Protein AF-A0A8S3K3M0-F1 (afdb_monomer)

Radius of gyration: 21.96 Å; Cα contacts (8 Å, |Δi|>4): 105; chains: 1; bounding box: 57×42×51 Å

Structure (mmCIF, N/CA/C/O backbone):
data_AF-A0A8S3K3M0-F1
#
_entry.id   AF-A0A8S3K3M0-F1
#
loop_
_atom_site.group_PDB
_atom_site.id
_atom_site.type_symbol
_atom_site.label_atom_id
_atom_site.label_alt_id
_atom_site.label_comp_id
_atom_site.label_asym_id
_atom_site.label_entity_id
_atom_site.label_seq_id
_atom_site.pdbx_PDB_ins_code
_atom_site.Cartn_x
_atom_site.Cartn_y
_atom_site.Cartn_z
_atom_site.occupancy
_atom_site.B_iso_or_equiv
_atom_site.auth_seq_id
_atom_site.auth_comp_id
_atom_site.auth_asym_id
_atom_site.auth_atom_id
_atom_site.pdbx_PDB_model_num
ATOM 1 N N . GLY A 1 1 ? 0.019 20.847 21.115 1.00 66.75 1 GLY A N 1
ATOM 2 C CA . GLY A 1 1 ? 1.449 20.533 21.045 1.00 66.75 1 GLY A CA 1
ATOM 3 C C . GLY A 1 1 ? 2.114 21.435 20.040 1.00 66.75 1 GLY A C 1
ATOM 4 O O . GLY A 1 1 ? 1.471 21.791 19.056 1.00 66.75 1 GLY A O 1
ATOM 5 N N . SER A 1 2 ? 3.343 21.858 20.318 1.00 83.25 2 SER A N 1
ATOM 6 C CA . SER A 1 2 ? 4.151 22.655 19.386 1.00 83.25 2 SER A CA 1
ATOM 7 C C . SER A 1 2 ? 4.783 21.760 18.311 1.00 83.25 2 SER A C 1
ATOM 9 O O . SER A 1 2 ? 4.854 20.544 18.484 1.00 83.25 2 SER A O 1
ATOM 11 N N . ALA A 1 3 ? 5.264 22.342 17.206 1.00 85.50 3 ALA A N 1
ATOM 12 C CA . ALA A 1 3 ? 6.013 21.597 16.186 1.00 85.50 3 ALA A CA 1
ATOM 13 C C . ALA A 1 3 ? 7.236 20.876 16.790 1.00 85.50 3 ALA A C 1
ATOM 15 O O . ALA A 1 3 ? 7.423 19.683 16.569 1.00 85.50 3 ALA A O 1
ATOM 16 N N . VAL A 1 4 ? 7.970 21.573 17.666 1.00 90.94 4 VAL A N 1
ATOM 17 C CA . VAL A 1 4 ? 9.137 21.050 18.396 1.00 90.94 4 VAL A CA 1
ATOM 18 C C . VAL A 1 4 ? 8.793 19.806 19.223 1.00 90.94 4 VAL A C 1
ATOM 20 O O . VAL A 1 4 ? 9.548 18.838 19.240 1.00 90.94 4 VAL A O 1
ATOM 23 N N . GLU A 1 5 ? 7.636 19.793 19.892 1.00 91.81 5 GLU A N 1
ATOM 24 C CA . GLU A 1 5 ? 7.185 18.630 20.667 1.00 91.81 5 GLU A CA 1
ATOM 25 C C . GLU A 1 5 ? 6.967 17.401 19.767 1.00 91.81 5 GLU A C 1
ATOM 27 O O . GLU A 1 5 ? 7.322 16.279 20.134 1.00 91.81 5 GLU A O 1
ATOM 32 N N . PHE A 1 6 ? 6.387 17.589 18.579 1.00 89.88 6 PHE A N 1
ATOM 33 C CA . PHE A 1 6 ? 6.135 16.489 17.648 1.00 89.88 6 PHE A CA 1
ATOM 34 C C . PHE A 1 6 ? 7.408 15.986 16.964 1.00 89.88 6 PHE A C 1
ATOM 36 O O . PHE A 1 6 ? 7.541 14.776 16.786 1.00 89.88 6 PHE A O 1
ATOM 43 N N . GLU A 1 7 ? 8.359 16.869 16.661 1.00 91.44 7 GLU A N 1
ATOM 44 C CA . GLU A 1 7 ? 9.693 16.486 16.183 1.00 91.44 7 GLU A CA 1
ATOM 45 C C . GLU A 1 7 ? 10.417 15.611 17.211 1.00 91.44 7 GLU A C 1
ATOM 47 O O . GLU A 1 7 ? 10.889 14.527 16.879 1.00 91.44 7 GLU A O 1
ATOM 52 N N . GLN A 1 8 ? 10.409 16.004 18.489 1.00 94.12 8 GLN A N 1
ATOM 53 C CA . GLN A 1 8 ? 10.995 15.200 19.568 1.00 94.12 8 GLN A CA 1
ATOM 54 C C . GLN A 1 8 ? 10.339 13.818 19.684 1.00 94.12 8 GLN A C 1
ATOM 56 O O . GLN A 1 8 ? 11.026 12.814 19.880 1.00 94.12 8 GLN A O 1
ATOM 61 N N . LYS A 1 9 ? 9.010 13.743 19.536 1.00 93.62 9 LYS A N 1
ATOM 62 C CA . LYS A 1 9 ? 8.276 12.468 19.535 1.00 93.62 9 LYS A CA 1
ATOM 63 C C . LYS A 1 9 ? 8.629 11.592 18.331 1.00 93.62 9 LYS A C 1
ATOM 65 O O . LYS A 1 9 ? 8.712 10.377 18.495 1.00 93.62 9 LYS A O 1
ATOM 70 N N . ALA A 1 10 ? 8.839 12.179 17.154 1.00 91.75 10 ALA A N 1
ATOM 71 C CA . ALA A 1 10 ? 9.286 11.453 15.968 1.00 91.75 10 ALA A CA 1
ATOM 72 C C . ALA A 1 10 ? 10.711 10.905 16.156 1.00 91.75 10 ALA A C 1
ATOM 74 O O . ALA A 1 10 ? 10.930 9.710 15.968 1.00 91.75 10 ALA A O 1
ATOM 75 N N . THR A 1 11 ? 11.650 11.727 16.634 1.00 91.69 11 THR A N 1
ATOM 76 C CA . THR A 1 11 ? 13.025 11.296 16.943 1.00 91.69 11 THR A CA 1
ATOM 77 C C . THR A 1 11 ? 13.046 10.165 17.964 1.00 91.69 11 THR A C 1
ATOM 79 O O . THR A 1 11 ? 13.720 9.157 17.758 1.00 91.69 11 THR A O 1
ATOM 82 N N . LYS A 1 12 ? 12.246 10.285 19.031 1.00 92.56 12 LYS A N 1
ATOM 83 C CA . LYS A 1 12 ? 12.103 9.225 20.032 1.00 92.56 12 LYS A CA 1
ATOM 84 C C . LYS A 1 12 ? 11.541 7.933 19.431 1.00 92.56 12 LYS A C 1
ATOM 86 O O . LYS A 1 12 ? 12.003 6.846 19.752 1.00 92.56 12 LYS A O 1
ATOM 91 N N . PHE A 1 13 ? 10.558 8.027 18.538 1.00 91.81 13 PHE A N 1
ATOM 92 C CA . PHE A 1 13 ? 10.026 6.849 17.855 1.00 91.81 13 PHE A CA 1
ATOM 93 C C . PHE A 1 13 ? 11.111 6.115 17.044 1.00 91.81 13 PHE A C 1
ATOM 95 O O . PHE A 1 13 ? 11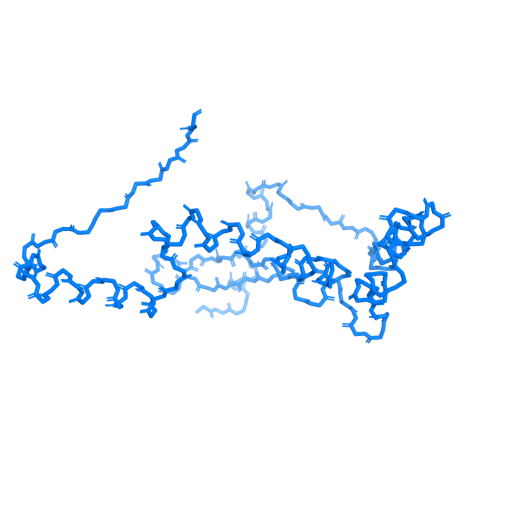.168 4.883 17.075 1.00 91.81 13 PHE A O 1
ATOM 102 N N . PHE A 1 14 ? 11.991 6.848 16.357 1.00 90.81 14 PHE A N 1
ATOM 103 C CA . PHE A 1 14 ? 13.111 6.243 15.634 1.00 90.81 14 PHE A CA 1
ATOM 104 C C . PHE A 1 14 ? 14.102 5.551 16.576 1.00 90.81 14 PHE A C 1
ATOM 106 O O . PHE A 1 14 ? 14.464 4.402 16.321 1.00 90.81 14 PHE A O 1
ATOM 113 N N . SER A 1 15 ? 14.476 6.195 17.690 1.00 90.19 15 SER A N 1
ATOM 114 C CA . SER A 1 15 ? 15.396 5.601 18.670 1.00 90.19 15 SER A CA 1
ATOM 115 C C . SER A 1 15 ? 14.823 4.362 19.356 1.00 90.19 15 SER A C 1
ATOM 117 O O . SER A 1 15 ? 15.548 3.401 19.587 1.0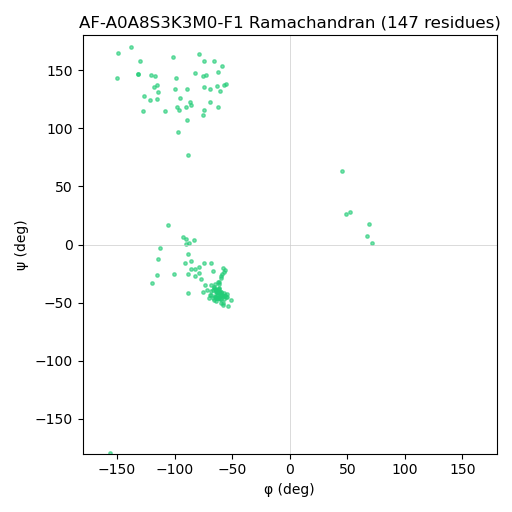0 90.19 15 SER A O 1
ATOM 119 N N . ASP A 1 16 ? 13.526 4.375 19.670 1.00 92.31 16 ASP A N 1
ATOM 120 C CA . ASP A 1 16 ? 12.883 3.316 20.452 1.00 92.31 16 ASP A CA 1
ATOM 121 C C . ASP A 1 16 ? 12.621 2.049 19.619 1.00 92.31 16 ASP A C 1
ATOM 123 O O . ASP A 1 16 ? 12.577 0.949 20.168 1.00 92.31 16 ASP A O 1
ATOM 127 N N . THR A 1 17 ? 12.411 2.183 18.304 1.00 88.62 17 THR A N 1
ATOM 128 C CA . THR A 1 17 ? 11.984 1.060 17.448 1.00 88.62 17 THR A CA 1
ATOM 129 C C . THR A 1 17 ? 13.105 0.418 16.644 1.00 88.62 17 THR A C 1
ATOM 131 O O . THR A 1 17 ? 12.963 -0.741 16.260 1.00 88.62 17 THR A O 1
ATOM 134 N N . ASN A 1 18 ? 14.185 1.153 16.349 1.00 86.19 18 ASN A N 1
ATOM 135 C CA . ASN A 1 18 ? 15.240 0.729 15.419 1.00 86.19 18 ASN A CA 1
ATOM 136 C C . ASN A 1 18 ? 14.692 0.208 14.066 1.00 86.19 18 ASN A C 1
ATOM 138 O O . ASN A 1 18 ? 15.300 -0.637 13.412 1.00 86.19 18 ASN A O 1
ATOM 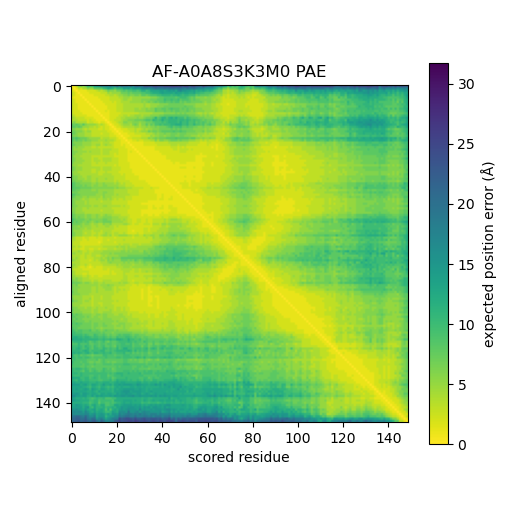142 N N . ALA A 1 19 ? 13.502 0.674 13.668 1.00 85.81 19 ALA A N 1
ATOM 143 C CA . ALA A 1 19 ? 12.784 0.183 12.492 1.00 85.81 19 ALA A CA 1
ATOM 144 C C . ALA A 1 19 ? 13.213 0.877 11.189 1.00 85.81 19 ALA A C 1
ATOM 146 O O . ALA A 1 19 ? 12.883 0.407 10.104 1.00 85.81 19 ALA A O 1
ATOM 147 N N . PHE A 1 20 ? 13.936 1.995 11.294 1.00 89.31 20 PHE A N 1
ATOM 148 C CA . PHE A 1 20 ? 14.341 2.828 10.168 1.00 89.31 20 PHE A CA 1
ATOM 149 C C . PHE A 1 20 ? 15.826 3.158 10.267 1.00 89.31 20 PHE A C 1
ATOM 151 O O . PHE A 1 20 ? 16.355 3.340 11.363 1.00 89.31 20 PHE A O 1
ATOM 158 N N . ILE A 1 21 ? 16.470 3.273 9.109 1.00 88.56 21 ILE A N 1
ATOM 159 C CA . ILE A 1 21 ? 17.848 3.742 8.980 1.00 88.56 21 ILE A CA 1
ATOM 160 C C . ILE A 1 21 ? 17.873 4.985 8.101 1.00 88.56 21 ILE A C 1
ATOM 162 O O . ILE A 1 21 ? 17.088 5.111 7.159 1.00 88.56 21 ILE A O 1
ATOM 166 N N . GLU A 1 22 ? 18.786 5.897 8.406 1.00 89.06 22 GLU A N 1
ATOM 167 C CA . GLU A 1 22 ? 19.057 7.029 7.533 1.00 89.06 22 GLU A CA 1
ATOM 168 C C . GLU A 1 22 ? 19.852 6.558 6.310 1.00 89.06 22 GLU A C 1
ATOM 170 O O . GLU A 1 22 ? 20.795 5.771 6.423 1.00 89.06 22 GLU A O 1
ATOM 175 N N . LEU A 1 23 ? 19.450 7.024 5.128 1.00 91.00 23 LEU A N 1
ATOM 176 C CA . LEU A 1 23 ? 20.137 6.731 3.875 1.00 91.00 23 LEU A CA 1
ATOM 177 C C . LEU A 1 23 ? 21.045 7.898 3.497 1.00 91.00 23 LEU A C 1
ATOM 179 O O . LEU A 1 23 ? 20.679 9.060 3.650 1.00 91.00 23 LEU A O 1
ATOM 183 N N . SER A 1 24 ? 22.211 7.586 2.934 1.00 94.94 24 SER A N 1
ATOM 184 C CA . SER A 1 24 ? 23.176 8.594 2.478 1.00 94.94 24 SER A CA 1
ATOM 185 C C . SER A 1 24 ? 22.764 9.299 1.182 1.00 94.94 24 SER A C 1
ATOM 187 O O . SER A 1 24 ? 23.331 10.334 0.834 1.00 94.94 24 SER A O 1
ATOM 189 N N . CYS A 1 25 ? 21.800 8.748 0.443 1.00 94.44 25 CYS A N 1
ATOM 190 C CA . CYS A 1 25 ? 21.308 9.305 -0.809 1.00 94.44 25 CYS A CA 1
ATOM 191 C C . CYS A 1 25 ? 19.824 8.981 -1.025 1.00 94.44 25 CYS A C 1
ATOM 193 O O . CYS A 1 25 ? 19.257 8.105 -0.374 1.00 94.44 25 CYS A O 1
ATOM 195 N N . ASN A 1 26 ? 19.192 9.695 -1.960 1.00 93.56 26 ASN A N 1
ATOM 196 C CA . ASN A 1 26 ? 17.809 9.440 -2.353 1.00 93.56 26 ASN A CA 1
ATOM 197 C C . ASN A 1 26 ? 17.727 8.162 -3.224 1.00 93.56 26 ASN A C 1
ATOM 199 O O . ASN A 1 26 ? 18.244 8.173 -4.345 1.00 93.56 26 ASN A O 1
ATOM 203 N N . PRO A 1 27 ? 17.042 7.092 -2.770 1.00 94.69 27 PRO A N 1
ATOM 204 C CA . PRO A 1 27 ? 16.987 5.811 -3.478 1.00 94.69 27 PRO A CA 1
ATOM 205 C C . PRO A 1 27 ? 15.921 5.757 -4.589 1.00 94.69 27 PRO A C 1
ATOM 207 O O . PRO A 1 27 ? 15.713 4.702 -5.187 1.00 94.69 27 PRO A O 1
ATOM 210 N N . PHE A 1 28 ? 15.206 6.855 -4.867 1.00 94.88 28 PHE A N 1
ATOM 211 C CA . PHE A 1 28 ? 14.036 6.858 -5.752 1.00 94.88 28 PHE A CA 1
ATOM 212 C C . PHE A 1 28 ? 14.312 6.262 -7.137 1.00 94.88 28 PHE A C 1
ATOM 214 O O . PHE A 1 28 ? 13.609 5.342 -7.559 1.00 94.88 28 PHE A O 1
ATOM 221 N N . ASN A 1 29 ? 15.349 6.746 -7.826 1.00 95.88 29 ASN A N 1
ATOM 222 C CA . ASN A 1 29 ? 15.670 6.273 -9.174 1.00 95.88 29 ASN A CA 1
ATOM 223 C C . ASN A 1 29 ? 16.066 4.793 -9.174 1.00 95.88 29 ASN A C 1
ATOM 225 O O . ASN A 1 29 ? 15.610 4.049 -10.034 1.00 95.88 29 ASN A O 1
ATOM 229 N N . GLU A 1 30 ? 16.832 4.346 -8.175 1.00 95.75 30 GLU A N 1
ATOM 230 C CA . GLU A 1 30 ? 17.233 2.942 -8.050 1.00 95.75 30 GLU A CA 1
ATOM 231 C C . GLU A 1 30 ? 16.013 2.022 -7.892 1.00 95.75 30 GLU A C 1
ATOM 233 O O . GLU A 1 30 ? 15.900 0.995 -8.563 1.00 95.75 30 GLU A O 1
ATOM 238 N N . ILE A 1 31 ? 15.069 2.396 -7.024 1.00 95.62 31 ILE A N 1
ATOM 239 C CA . ILE A 1 31 ? 13.842 1.626 -6.794 1.00 95.62 31 ILE A CA 1
ATOM 240 C C . ILE A 1 31 ? 12.970 1.611 -8.055 1.00 95.62 31 ILE A C 1
ATOM 242 O O . ILE A 1 31 ? 12.451 0.562 -8.445 1.00 95.62 31 ILE A O 1
ATOM 246 N N . LEU A 1 32 ? 12.806 2.762 -8.706 1.00 97.50 32 LEU A N 1
ATOM 247 C CA . LEU A 1 32 ? 12.032 2.889 -9.938 1.00 97.50 32 LEU A CA 1
ATOM 248 C C . LEU A 1 32 ? 12.627 2.045 -11.072 1.00 97.50 32 LEU A C 1
ATOM 250 O O . LEU A 1 32 ? 11.898 1.305 -11.738 1.00 97.50 32 LEU A O 1
ATOM 254 N N . ASP A 1 33 ? 13.944 2.100 -11.252 1.00 98.00 33 ASP A N 1
ATOM 255 C CA . ASP A 1 33 ? 14.655 1.344 -12.280 1.00 98.00 33 ASP A CA 1
ATOM 256 C C . ASP A 1 33 ? 14.540 -0.165 -12.048 1.00 98.00 33 ASP A C 1
ATOM 258 O O . ASP A 1 33 ? 14.292 -0.902 -13.003 1.00 98.00 33 ASP A O 1
ATOM 262 N N . LYS A 1 34 ? 14.602 -0.634 -10.793 1.00 98.00 34 LYS A N 1
ATOM 263 C CA . LYS A 1 34 ? 14.362 -2.049 -10.452 1.00 98.00 34 LYS A CA 1
ATOM 264 C C . LYS A 1 34 ? 12.966 -2.516 -10.866 1.00 98.00 34 LYS A C 1
ATOM 266 O O . LYS A 1 34 ? 12.826 -3.602 -11.431 1.00 98.00 34 LYS A O 1
ATOM 271 N N . VAL A 1 35 ? 11.932 -1.706 -10.626 1.00 97.88 35 VAL A N 1
ATOM 272 C CA . VAL A 1 35 ? 10.556 -2.036 -11.040 1.00 97.88 35 VAL A CA 1
ATOM 273 C C . VAL A 1 35 ? 10.440 -2.096 -12.564 1.00 97.88 35 VAL A C 1
ATOM 275 O O . VAL A 1 35 ? 9.875 -3.048 -13.107 1.00 97.88 35 VAL A O 1
ATOM 278 N N . ILE A 1 36 ? 11.014 -1.123 -13.272 1.00 98.31 36 ILE A N 1
ATOM 279 C CA . ILE A 1 36 ? 11.010 -1.090 -14.741 1.00 98.31 36 ILE A CA 1
ATOM 280 C C . ILE A 1 36 ? 11.767 -2.298 -15.310 1.00 98.31 36 ILE A C 1
ATOM 282 O O . ILE A 1 36 ? 11.276 -2.968 -16.220 1.00 98.31 36 ILE A O 1
ATOM 286 N N . GLN A 1 37 ? 12.934 -2.624 -14.752 1.00 98.56 37 GLN A N 1
ATOM 287 C CA . GLN A 1 37 ? 13.740 -3.771 -15.160 1.00 98.56 37 GLN A CA 1
ATOM 288 C C . GLN A 1 37 ? 12.996 -5.094 -14.951 1.00 98.56 37 GLN A C 1
ATOM 290 O O . GLN A 1 37 ? 13.041 -5.964 -15.826 1.00 98.56 37 GLN A O 1
ATOM 295 N N . LEU A 1 38 ? 12.281 -5.242 -13.832 1.00 98.44 38 LEU A N 1
ATOM 296 C CA . LEU A 1 38 ? 11.432 -6.404 -13.577 1.00 98.44 38 LEU A CA 1
ATOM 297 C C . LEU A 1 38 ? 10.375 -6.555 -14.677 1.00 98.44 38 LEU A C 1
ATOM 299 O O . LEU A 1 38 ? 10.284 -7.615 -15.295 1.00 98.44 38 LEU A O 1
ATOM 303 N N . LEU A 1 39 ? 9.617 -5.497 -14.973 1.00 98.50 39 LEU A N 1
ATOM 304 C CA . LEU A 1 39 ? 8.567 -5.536 -15.996 1.00 98.50 39 LEU A CA 1
ATOM 305 C C . LEU A 1 39 ? 9.129 -5.813 -17.395 1.00 98.50 39 LEU A C 1
ATOM 307 O O . LEU A 1 39 ? 8.566 -6.623 -18.132 1.00 98.50 39 LEU A O 1
ATOM 311 N N . ASN A 1 40 ? 10.264 -5.201 -17.743 1.00 98.50 40 ASN A N 1
ATOM 312 C CA . ASN A 1 40 ? 10.967 -5.467 -18.999 1.00 98.50 40 ASN A CA 1
ATOM 313 C C . ASN A 1 40 ? 11.401 -6.933 -19.096 1.00 98.50 40 ASN A C 1
ATOM 315 O O . ASN A 1 40 ? 11.216 -7.560 -20.135 1.00 98.50 40 ASN A O 1
ATOM 319 N N . THR A 1 41 ? 11.918 -7.500 -18.004 1.00 98.69 41 THR A N 1
ATOM 320 C CA . THR A 1 41 ? 12.329 -8.910 -17.942 1.00 98.69 41 THR A CA 1
ATOM 321 C C . THR A 1 41 ? 11.135 -9.845 -18.116 1.00 98.69 41 THR A C 1
ATOM 323 O O . THR A 1 41 ? 11.207 -10.794 -18.895 1.00 98.69 41 THR A O 1
ATOM 326 N N . LEU A 1 42 ? 10.022 -9.579 -17.425 1.00 98.44 42 LEU A N 1
ATOM 327 C CA . LEU A 1 42 ? 8.800 -10.377 -17.552 1.00 98.44 42 LEU A CA 1
ATOM 328 C C . LEU A 1 42 ? 8.236 -10.314 -18.976 1.00 98.44 42 LEU A C 1
ATOM 330 O O . LEU A 1 42 ? 7.813 -11.337 -19.511 1.00 98.44 42 LEU A O 1
ATOM 334 N N . ARG A 1 43 ? 8.262 -9.133 -19.609 1.00 98.19 43 ARG A N 1
ATOM 335 C CA . ARG A 1 43 ? 7.799 -8.966 -20.989 1.00 98.19 43 ARG A CA 1
ATOM 336 C C . ARG A 1 43 ? 8.728 -9.643 -21.993 1.00 98.19 43 ARG A C 1
ATOM 338 O O . ARG A 1 43 ? 8.232 -10.313 -22.888 1.00 98.19 43 ARG A O 1
ATOM 345 N N . GLY A 1 44 ? 10.044 -9.503 -21.833 1.00 98.38 44 GLY A N 1
ATOM 346 C CA . GLY A 1 44 ? 11.046 -10.115 -22.713 1.00 98.38 44 GLY A CA 1
ATOM 347 C C . GLY A 1 44 ? 11.079 -11.644 -22.645 1.00 98.38 44 GLY A C 1
ATOM 348 O O . GLY A 1 44 ? 11.506 -12.285 -23.597 1.00 98.38 44 GLY A O 1
ATOM 349 N N . LYS A 1 45 ? 10.596 -12.232 -21.544 1.00 98.38 45 LYS A N 1
ATOM 350 C CA . LYS A 1 45 ? 10.394 -13.682 -21.383 1.00 98.38 45 LYS A CA 1
ATOM 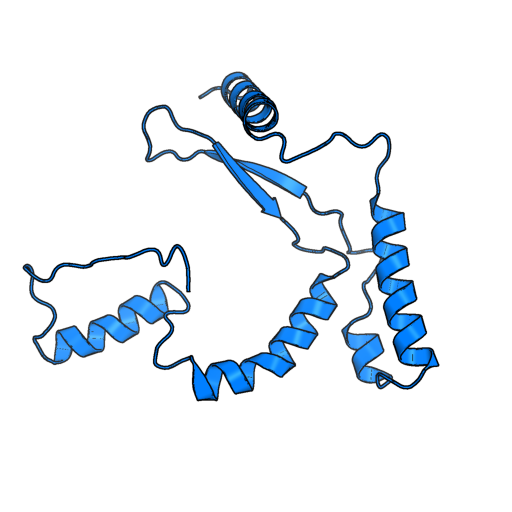351 C C . LYS A 1 45 ? 8.982 -14.153 -21.762 1.00 98.38 45 LYS A C 1
ATOM 353 O O . LYS A 1 45 ? 8.640 -15.294 -21.474 1.00 98.38 45 LYS A O 1
ATOM 358 N N . ASP A 1 46 ? 8.146 -13.272 -22.316 1.00 97.75 46 ASP A N 1
ATOM 359 C CA . ASP A 1 46 ? 6.733 -13.527 -22.635 1.00 97.75 46 ASP A CA 1
ATOM 360 C C . ASP A 1 46 ? 5.889 -14.083 -21.465 1.00 97.75 46 ASP A C 1
ATOM 362 O O . ASP A 1 46 ? 4.862 -14.730 -21.663 1.00 97.75 46 ASP A O 1
ATOM 366 N N . LEU A 1 47 ? 6.270 -13.765 -20.221 1.00 98.25 47 LEU A N 1
ATOM 367 C CA . LEU A 1 47 ? 5.514 -14.134 -19.014 1.00 98.25 47 LEU A CA 1
ATOM 368 C C . LEU A 1 47 ? 4.312 -13.214 -18.773 1.00 98.25 47 LEU A C 1
ATOM 370 O O . LEU A 1 47 ? 3.387 -13.571 -18.045 1.00 98.25 47 LEU A O 1
ATOM 374 N N . ILE A 1 48 ? 4.325 -12.027 -19.384 1.00 98.12 48 ILE A N 1
ATOM 375 C CA . ILE A 1 48 ? 3.209 -11.082 -19.386 1.00 98.12 48 ILE A CA 1
ATOM 376 C C . ILE A 1 48 ? 2.929 -10.585 -20.804 1.00 98.12 48 ILE A C 1
ATOM 378 O O . ILE A 1 48 ? 3.829 -10.397 -21.631 1.00 98.12 48 ILE A O 1
ATOM 382 N N . ARG A 1 49 ? 1.652 -10.332 -21.082 1.00 98.12 49 ARG A N 1
ATOM 383 C CA . ARG A 1 49 ? 1.176 -9.743 -22.336 1.00 98.12 49 ARG A CA 1
ATOM 384 C C . ARG A 1 49 ? 1.485 -8.247 -22.375 1.00 98.12 49 ARG A C 1
ATOM 386 O O . ARG A 1 49 ? 1.604 -7.598 -21.337 1.00 98.12 49 ARG A O 1
ATOM 393 N N . LYS A 1 50 ? 1.531 -7.678 -23.584 1.00 98.06 50 LYS A N 1
ATOM 394 C CA . LYS A 1 50 ? 1.767 -6.239 -23.805 1.00 98.06 50 LYS A CA 1
ATOM 395 C C . LYS A 1 50 ? 0.834 -5.350 -22.971 1.00 98.06 50 LYS A C 1
ATOM 397 O O . LYS A 1 50 ? 1.313 -4.464 -22.280 1.00 98.06 50 LYS A O 1
ATOM 402 N N . TRP A 1 51 ? -0.466 -5.641 -22.964 1.00 97.81 51 TRP A N 1
ATOM 403 C CA . TRP A 1 51 ? -1.434 -4.838 -22.210 1.00 97.81 51 TRP A CA 1
ATOM 404 C C . TRP A 1 51 ? -1.206 -4.899 -20.688 1.00 97.81 51 TRP A C 1
ATOM 406 O O . TRP A 1 51 ? -1.390 -3.897 -20.006 1.00 97.81 51 TRP A O 1
ATOM 416 N N . GLN A 1 52 ? -0.756 -6.043 -20.149 1.00 98.12 52 GLN A N 1
ATOM 417 C CA . GLN A 1 52 ? -0.430 -6.189 -18.721 1.00 98.12 52 GLN A CA 1
ATOM 418 C C . GLN A 1 52 ? 0.808 -5.363 -18.371 1.00 98.12 52 GLN A C 1
ATOM 420 O O . GLN A 1 52 ? 0.832 -4.662 -17.365 1.00 98.12 52 GLN A O 1
ATOM 425 N N . TYR A 1 53 ? 1.827 -5.422 -19.232 1.00 98.44 53 TYR A N 1
ATOM 426 C CA . TYR A 1 53 ? 3.032 -4.608 -19.115 1.00 98.44 53 TYR A CA 1
ATOM 427 C C . TYR A 1 53 ? 2.704 -3.109 -19.118 1.00 98.44 53 TYR A C 1
ATOM 429 O O . TYR A 1 53 ? 3.111 -2.401 -18.202 1.00 98.44 53 TYR A O 1
ATOM 437 N N . GLU A 1 54 ? 1.920 -2.637 -20.090 1.00 97.81 54 GLU A N 1
ATOM 438 C CA . GLU A 1 54 ? 1.517 -1.227 -20.205 1.00 97.81 54 GLU A CA 1
ATOM 439 C C . GLU A 1 54 ? 0.700 -0.761 -18.995 1.00 97.81 54 GLU A C 1
ATOM 441 O O . GLU A 1 54 ? 0.930 0.327 -18.470 1.00 97.81 54 GLU A O 1
ATOM 446 N N . GLN A 1 55 ? -0.211 -1.604 -18.500 1.00 97.44 55 GLN A N 1
ATOM 447 C CA . GLN A 1 55 ? -1.015 -1.298 -17.319 1.00 97.44 55 GLN A CA 1
ATOM 448 C C . GLN A 1 55 ? -0.172 -1.201 -16.039 1.00 97.44 55 GLN A C 1
ATOM 450 O O . GLN A 1 55 ? -0.463 -0.368 -15.181 1.00 97.44 55 GLN A O 1
ATOM 455 N N . MET A 1 56 ? 0.859 -2.040 -15.899 1.00 97.88 56 MET A N 1
ATOM 456 C CA . MET A 1 56 ? 1.722 -2.082 -14.715 1.00 97.88 56 MET A CA 1
ATOM 457 C C . MET A 1 56 ? 2.880 -1.078 -14.750 1.00 97.88 56 MET A C 1
ATOM 459 O O . MET A 1 56 ? 3.418 -0.759 -13.692 1.00 97.88 56 MET A O 1
ATOM 463 N N . MET A 1 57 ? 3.272 -0.583 -15.928 1.00 97.94 57 MET A N 1
ATOM 464 C CA . MET A 1 57 ? 4.452 0.270 -16.090 1.00 97.94 57 MET A CA 1
ATOM 465 C C . MET A 1 57 ? 4.317 1.593 -15.315 1.00 97.94 57 MET A C 1
ATOM 467 O O . MET A 1 57 ? 3.409 2.381 -15.619 1.00 97.94 57 MET A O 1
ATOM 471 N N . PRO A 1 58 ? 5.191 1.879 -14.328 1.00 97.00 58 PRO A N 1
ATOM 472 C CA . PRO A 1 58 ? 5.180 3.158 -13.627 1.00 97.00 58 PRO A CA 1
ATOM 473 C C . PRO A 1 58 ? 5.464 4.322 -14.580 1.00 97.00 58 PRO A C 1
ATOM 475 O O . PRO A 1 58 ? 6.199 4.188 -15.556 1.00 97.00 58 PRO A O 1
ATOM 478 N N . ASP A 1 59 ? 4.875 5.477 -14.281 1.00 94.75 59 ASP A N 1
ATOM 479 C CA . ASP A 1 59 ? 5.177 6.720 -14.986 1.00 94.75 59 ASP A CA 1
ATOM 480 C C . ASP A 1 59 ? 6.217 7.496 -14.176 1.00 94.75 59 ASP A C 1
ATOM 482 O O . ASP A 1 59 ? 5.951 7.921 -13.050 1.00 94.75 59 ASP A O 1
ATOM 486 N N . ARG A 1 60 ? 7.405 7.675 -14.765 1.00 93.62 60 ARG A N 1
ATOM 487 C CA . ARG A 1 60 ? 8.535 8.353 -14.120 1.00 93.62 60 ARG A CA 1
ATOM 488 C C . ARG A 1 60 ? 8.220 9.793 -13.709 1.00 93.62 60 ARG A C 1
ATOM 490 O O . ARG A 1 60 ? 8.862 10.293 -12.798 1.00 93.62 60 ARG A O 1
ATOM 497 N N . THR A 1 61 ? 7.272 10.449 -14.377 1.00 93.44 61 THR A N 1
ATOM 498 C CA . THR A 1 61 ? 6.914 11.852 -14.120 1.00 93.44 61 THR A CA 1
ATOM 499 C C . THR A 1 61 ? 5.955 12.020 -12.947 1.00 93.44 61 THR A C 1
ATOM 501 O O . THR A 1 61 ? 5.884 13.099 -12.370 1.00 93.44 61 THR A O 1
ATOM 504 N N . THR A 1 62 ? 5.237 10.954 -12.582 1.00 93.38 62 THR A N 1
ATOM 505 C CA . THR A 1 62 ? 4.227 10.981 -11.511 1.00 93.38 62 THR A CA 1
ATOM 506 C C . THR A 1 62 ? 4.591 10.128 -10.303 1.00 93.38 62 THR A C 1
ATOM 508 O O . THR A 1 62 ? 3.887 10.165 -9.300 1.00 93.38 62 THR A O 1
ATOM 511 N N . CYS A 1 63 ? 5.609 9.273 -10.421 1.00 95.56 63 CYS A N 1
ATOM 512 C CA . CYS A 1 63 ? 6.024 8.417 -9.322 1.00 95.56 63 CYS A CA 1
ATOM 513 C C . CYS A 1 63 ? 6.795 9.207 -8.266 1.00 95.56 63 CYS A C 1
ATOM 515 O O . CYS A 1 63 ? 7.591 10.084 -8.589 1.00 95.56 63 CYS A O 1
ATOM 517 N N . GLU A 1 64 ? 6.604 8.817 -7.012 1.00 94.75 64 GLU A N 1
ATOM 518 C CA . GLU A 1 64 ? 7.243 9.431 -5.850 1.00 94.75 64 GLU A CA 1
ATOM 519 C C . GLU A 1 64 ? 7.883 8.352 -4.968 1.00 94.75 64 GLU A C 1
ATOM 521 O O . GLU A 1 64 ? 7.539 7.165 -5.044 1.00 94.75 64 GLU A O 1
ATOM 526 N N . LEU A 1 65 ? 8.865 8.751 -4.157 1.00 93.69 65 LEU A N 1
ATOM 527 C CA . LEU A 1 65 ? 9.419 7.874 -3.130 1.00 93.69 65 LEU A CA 1
ATOM 528 C C . LEU A 1 65 ? 8.395 7.728 -2.002 1.00 93.69 65 LEU A C 1
ATOM 530 O O . LEU A 1 65 ? 7.686 8.675 -1.691 1.00 93.69 65 LEU A O 1
ATOM 534 N N . ALA A 1 66 ? 8.331 6.562 -1.360 1.00 91.38 66 ALA A N 1
ATOM 535 C CA . ALA A 1 66 ? 7.491 6.415 -0.179 1.00 91.38 66 ALA A CA 1
ATOM 536 C C . ALA A 1 66 ? 7.891 7.438 0.901 1.00 91.38 66 ALA A C 1
ATOM 538 O O . ALA A 1 66 ? 9.077 7.663 1.155 1.00 91.38 66 ALA A O 1
ATOM 539 N N . HIS A 1 67 ? 6.894 8.048 1.539 1.00 90.19 67 HIS A N 1
ATOM 540 C CA . HIS A 1 67 ? 7.099 9.090 2.538 1.00 90.19 67 HIS A CA 1
ATOM 541 C C . HIS A 1 67 ? 6.628 8.616 3.908 1.00 90.19 67 HIS A C 1
ATOM 543 O O . HIS A 1 67 ? 5.502 8.140 4.059 1.00 90.19 67 HIS A O 1
ATOM 549 N N . LEU A 1 68 ? 7.472 8.802 4.920 1.00 91.25 68 LEU A N 1
ATOM 550 C CA . LEU A 1 68 ? 7.105 8.604 6.315 1.00 91.25 68 LEU A CA 1
ATOM 551 C C . LEU A 1 68 ? 6.692 9.943 6.927 1.00 91.25 68 LEU A C 1
ATOM 553 O O . LEU A 1 68 ? 7.459 10.903 6.911 1.00 91.25 68 LEU A O 1
ATOM 557 N N . TYR A 1 69 ? 5.500 9.994 7.509 1.00 92.50 69 TYR A N 1
ATOM 558 C CA . TYR A 1 69 ? 5.048 11.133 8.303 1.00 92.50 69 TYR A CA 1
ATOM 559 C C . TYR A 1 69 ? 4.332 10.670 9.569 1.00 92.50 69 TYR A C 1
ATOM 561 O O . TYR A 1 69 ? 4.037 9.490 9.749 1.00 92.50 69 TYR A O 1
ATOM 569 N N . PHE A 1 70 ? 4.061 11.605 10.477 1.00 93.19 70 PHE A N 1
ATOM 570 C CA . PHE A 1 70 ? 3.508 11.300 11.789 1.00 93.19 70 PHE A CA 1
ATOM 571 C C . PHE A 1 70 ? 2.180 12.014 12.019 1.00 93.19 70 PHE A C 1
ATOM 573 O O . PHE A 1 70 ? 2.107 13.238 11.974 1.00 93.19 70 PHE A O 1
ATOM 580 N N . ASN A 1 71 ? 1.139 11.244 12.345 1.00 93.50 71 ASN A N 1
ATOM 581 C CA . ASN A 1 71 ? -0.161 11.786 12.739 1.00 93.50 71 ASN A CA 1
ATOM 582 C C . ASN A 1 71 ? -0.320 11.782 14.268 1.00 93.50 71 ASN A C 1
ATOM 584 O O . ASN A 1 71 ? -0.070 10.749 14.897 1.00 93.50 71 ASN A O 1
ATOM 588 N N . PRO A 1 72 ? -0.798 12.869 14.896 1.00 91.44 72 PRO A N 1
ATOM 589 C CA . PRO A 1 72 ? -1.062 12.884 16.331 1.00 91.44 72 PRO A CA 1
ATOM 590 C C . PRO A 1 72 ? -2.261 11.994 16.689 1.00 91.44 72 PRO A C 1
ATOM 592 O O . PRO A 1 72 ? -3.330 12.076 16.083 1.00 91.44 72 PRO A O 1
ATOM 595 N N . LYS A 1 73 ? -2.122 11.160 17.724 1.00 91.38 73 LYS A N 1
ATOM 596 C CA . LYS A 1 73 ? -3.242 10.420 18.325 1.00 91.38 73 LYS A CA 1
ATOM 597 C C . LYS A 1 73 ? -3.892 11.282 19.411 1.00 91.38 73 LYS A C 1
ATOM 599 O O . LYS A 1 73 ? -3.678 11.054 20.595 1.00 91.38 73 LYS A O 1
ATOM 604 N N . THR A 1 74 ? -4.691 12.266 18.997 1.00 90.88 74 THR A N 1
ATOM 605 C CA . THR A 1 74 ? -5.346 13.264 19.876 1.00 90.88 74 THR A CA 1
ATOM 606 C C . THR A 1 74 ? -6.262 12.679 20.955 1.00 90.88 74 THR A C 1
ATOM 608 O O . THR A 1 74 ? -6.523 13.339 21.950 1.00 90.88 74 THR A O 1
ATOM 611 N N . HIS A 1 75 ? -6.726 11.443 20.779 1.00 88.69 75 HIS A N 1
ATOM 612 C CA . HIS A 1 75 ? -7.607 10.727 21.706 1.00 88.69 75 HIS A CA 1
ATOM 613 C C . HIS A 1 75 ? -6.861 9.898 22.767 1.00 88.69 75 HIS A C 1
ATOM 615 O O . HIS A 1 75 ? -7.496 9.127 23.481 1.00 88.69 75 HIS A O 1
ATOM 621 N N . LYS A 1 76 ? -5.525 9.960 22.825 1.00 90.44 76 LYS A N 1
ATOM 622 C CA . LYS A 1 76 ? -4.717 9.231 23.813 1.00 90.44 76 LYS A CA 1
ATOM 623 C C . LYS A 1 76 ? -3.961 10.204 24.705 1.00 90.44 76 LYS A C 1
ATOM 625 O O . LYS A 1 76 ? -3.465 11.224 24.220 1.00 90.44 76 LYS A O 1
ATOM 630 N N . ASP A 1 77 ? -3.801 9.830 25.969 1.00 90.25 77 ASP A N 1
ATOM 631 C CA . ASP A 1 77 ? -2.998 10.586 26.927 1.00 90.25 77 ASP A CA 1
ATOM 632 C C . ASP A 1 77 ? -1.574 10.801 26.406 1.00 90.25 77 ASP A C 1
ATOM 634 O O . ASP A 1 77 ? -0.969 9.923 25.783 1.00 90.25 77 ASP A O 1
ATOM 638 N N . GLY A 1 78 ? -1.058 12.013 26.606 1.00 86.38 78 GLY A N 1
ATOM 639 C CA . GLY A 1 78 ? 0.251 12.423 26.096 1.00 86.38 78 GLY A CA 1
ATOM 640 C C . GLY A 1 78 ? 0.323 12.635 24.577 1.00 86.38 78 GLY A C 1
ATOM 641 O O . GLY A 1 78 ? 1.395 12.981 24.084 1.00 86.38 78 GLY A O 1
ATOM 642 N N . ILE A 1 79 ? -0.779 12.463 23.830 1.00 88.31 79 ILE A N 1
ATOM 643 C CA . ILE A 1 79 ? -0.900 12.696 22.376 1.00 88.31 79 ILE A CA 1
ATOM 644 C C . ILE A 1 79 ? 0.296 12.089 21.608 1.00 88.31 79 ILE A C 1
ATOM 646 O O . ILE A 1 79 ? 1.112 12.816 21.026 1.00 88.31 79 ILE A O 1
ATOM 650 N N . PRO A 1 80 ? 0.476 10.756 21.645 1.00 90.81 80 PRO A N 1
ATOM 651 C CA . PRO A 1 80 ? 1.577 10.097 20.958 1.00 90.81 80 PRO A CA 1
ATOM 652 C C . PRO A 1 80 ? 1.434 10.229 19.440 1.00 90.81 80 PRO A C 1
ATOM 654 O O . PRO A 1 80 ? 0.334 10.399 18.908 1.00 90.81 80 PRO A O 1
ATOM 657 N N . VAL A 1 81 ? 2.549 10.094 18.728 1.00 92.50 81 VAL A N 1
ATOM 658 C CA . VAL A 1 81 ? 2.559 10.076 17.263 1.00 92.50 81 VAL A CA 1
ATOM 659 C C . VAL A 1 81 ? 2.221 8.683 16.716 1.00 92.50 81 VAL A C 1
ATOM 661 O O . VAL A 1 81 ? 2.501 7.655 17.335 1.00 92.50 81 VAL A O 1
ATOM 664 N N . ARG A 1 82 ? 1.565 8.635 15.555 1.00 92.12 82 ARG A N 1
ATOM 665 C CA . ARG A 1 82 ? 1.375 7.433 14.736 1.00 92.12 82 ARG A CA 1
ATOM 666 C C . ARG A 1 82 ? 2.260 7.573 13.494 1.00 92.12 82 ARG A C 1
ATOM 668 O O . ARG A 1 82 ? 1.961 8.472 12.710 1.00 92.12 82 ARG A O 1
ATOM 675 N N . PRO A 1 83 ? 3.281 6.725 13.298 1.00 93.69 83 PRO A N 1
ATOM 676 C CA . PRO A 1 83 ? 3.993 6.680 12.024 1.00 93.69 83 PRO A CA 1
ATOM 677 C C . PRO A 1 83 ? 3.024 6.241 10.919 1.00 93.69 83 PRO A C 1
ATOM 679 O O . PRO A 1 83 ? 2.228 5.320 11.123 1.00 93.69 83 PRO A O 1
ATOM 682 N N . ILE A 1 84 ? 3.072 6.910 9.774 1.00 93.94 84 ILE A N 1
ATOM 683 C CA . ILE A 1 84 ? 2.341 6.567 8.559 1.00 93.94 84 ILE A CA 1
ATOM 684 C C . ILE A 1 84 ? 3.352 6.496 7.422 1.00 93.94 84 ILE A C 1
ATOM 686 O O . ILE A 1 84 ? 3.949 7.505 7.056 1.00 93.94 84 ILE A O 1
ATOM 690 N N . GLU A 1 85 ? 3.521 5.303 6.865 1.00 92.31 85 GLU A N 1
ATOM 691 C CA . GLU A 1 85 ? 4.258 5.105 5.623 1.00 92.31 85 GLU A CA 1
ATOM 692 C C . GLU A 1 85 ? 3.277 5.232 4.455 1.00 92.31 85 GLU A C 1
ATOM 694 O O . GLU A 1 85 ? 2.421 4.372 4.234 1.00 92.31 85 GLU A O 1
ATOM 699 N N . SER A 1 86 ? 3.363 6.341 3.727 1.00 93.19 86 SER A N 1
ATOM 700 C CA . SER A 1 86 ? 2.594 6.537 2.506 1.00 93.19 86 SER A CA 1
ATOM 701 C C . SER A 1 86 ? 3.376 6.021 1.315 1.00 93.19 86 SER A C 1
ATOM 703 O O . SER A 1 86 ? 4.436 6.536 0.971 1.00 93.19 86 SER A O 1
ATOM 705 N N . THR A 1 87 ? 2.794 5.030 0.653 1.00 93.00 87 THR A N 1
ATOM 706 C CA . THR A 1 87 ? 3.249 4.492 -0.634 1.00 93.00 87 THR A CA 1
ATOM 707 C C . THR A 1 87 ? 2.346 4.943 -1.783 1.00 93.00 87 THR A C 1
ATOM 709 O O . THR A 1 87 ? 2.368 4.368 -2.872 1.00 93.00 87 THR A O 1
ATOM 712 N N . ILE A 1 88 ? 1.533 5.981 -1.556 1.00 89.44 88 ILE A N 1
ATOM 713 C CA . ILE A 1 88 ? 0.732 6.601 -2.611 1.00 89.44 88 ILE A CA 1
ATOM 714 C C . ILE A 1 88 ? 1.706 7.125 -3.676 1.00 89.44 88 ILE A C 1
ATOM 716 O O . ILE A 1 88 ? 2.713 7.734 -3.342 1.00 89.44 88 ILE A O 1
ATOM 720 N N . HIS A 1 89 ? 1.436 6.823 -4.948 1.00 93.12 89 HIS A N 1
ATOM 721 C CA . HIS A 1 89 ? 2.304 7.145 -6.092 1.00 93.12 89 HIS A CA 1
ATOM 722 C C . HIS A 1 89 ? 3.657 6.409 -6.142 1.00 93.12 89 HIS A C 1
ATOM 724 O O . HIS A 1 89 ? 4.442 6.648 -7.060 1.00 93.12 89 HIS A O 1
ATOM 730 N N . ALA A 1 90 ? 3.907 5.430 -5.264 1.00 95.44 90 ALA A N 1
ATOM 731 C CA . ALA A 1 90 ? 5.098 4.588 -5.362 1.00 95.44 90 ALA A CA 1
ATOM 732 C C . ALA A 1 90 ? 5.154 3.843 -6.707 1.00 95.44 90 ALA A C 1
ATOM 734 O O . ALA A 1 90 ? 4.118 3.514 -7.301 1.00 95.44 90 ALA A O 1
ATOM 735 N N . SER A 1 91 ? 6.364 3.502 -7.157 1.00 96.44 91 SER A N 1
ATOM 736 C CA . SER A 1 91 ? 6.612 2.787 -8.421 1.00 96.44 91 SER A CA 1
ATOM 737 C C . SER A 1 91 ? 5.875 1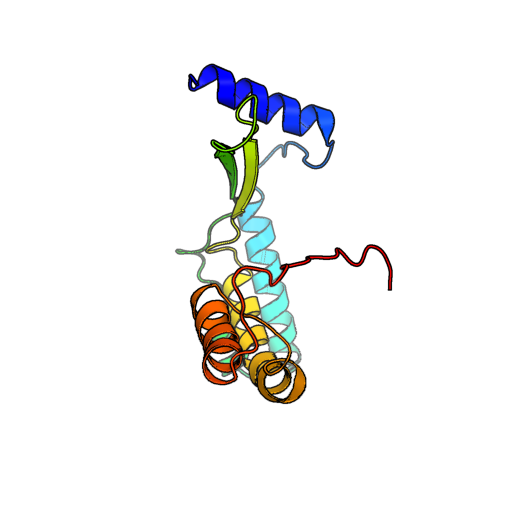.444 -8.532 1.00 96.44 91 SER A C 1
ATOM 739 O O . SER A 1 91 ? 5.595 0.976 -9.634 1.00 96.44 91 SER A O 1
ATOM 741 N N . THR A 1 92 ? 5.486 0.843 -7.407 1.00 95.88 92 THR A N 1
ATOM 742 C CA . THR A 1 92 ? 4.730 -0.415 -7.334 1.00 95.88 92 THR A CA 1
ATOM 743 C C . THR A 1 92 ? 3.208 -0.238 -7.382 1.00 95.88 92 THR A C 1
ATOM 745 O O . THR A 1 92 ? 2.492 -1.223 -7.540 1.00 95.88 92 THR A O 1
ATOM 748 N N . THR A 1 93 ? 2.678 0.991 -7.316 1.00 95.25 93 THR A N 1
ATOM 749 C CA . THR A 1 93 ? 1.228 1.260 -7.209 1.00 95.25 93 THR A CA 1
ATOM 750 C C . THR A 1 93 ? 0.418 0.602 -8.327 1.00 95.25 93 THR A C 1
ATOM 752 O O . THR A 1 93 ? -0.629 0.000 -8.081 1.00 95.25 93 THR A O 1
ATOM 755 N N . LYS A 1 94 ? 0.884 0.711 -9.577 1.00 96.12 94 LYS A N 1
ATOM 756 C CA . LYS A 1 94 ? 0.190 0.132 -10.738 1.00 96.12 94 LYS A CA 1
ATOM 757 C C . LYS A 1 94 ? 0.222 -1.398 -10.728 1.00 96.12 94 LYS A C 1
A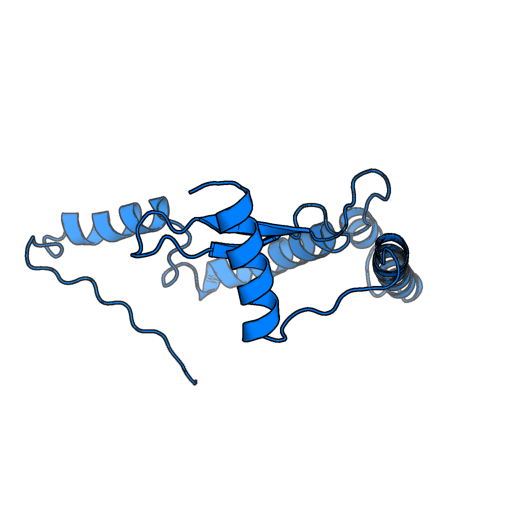TOM 759 O O . LYS A 1 94 ? -0.774 -2.019 -11.090 1.00 96.12 94 LYS A O 1
ATOM 764 N N . ILE A 1 95 ? 1.314 -1.995 -10.245 1.00 96.75 95 ILE A N 1
ATOM 765 C CA . ILE A 1 95 ? 1.424 -3.446 -10.036 1.00 96.75 95 ILE A CA 1
ATOM 766 C C . ILE A 1 95 ? 0.423 -3.893 -8.967 1.00 96.75 95 ILE A C 1
ATOM 768 O O . ILE A 1 95 ? -0.352 -4.812 -9.214 1.00 96.75 95 ILE A O 1
ATOM 772 N N . SER A 1 96 ? 0.365 -3.209 -7.821 1.00 96.12 96 SER A N 1
ATOM 773 C CA . SER A 1 96 ? -0.588 -3.530 -6.752 1.00 96.12 96 SER A CA 1
ATOM 774 C C . SER A 1 96 ? -2.037 -3.452 -7.233 1.00 96.12 96 SER A C 1
ATOM 776 O O . SER A 1 96 ? -2.813 -4.363 -6.968 1.00 96.12 96 SER A O 1
ATOM 778 N N . LYS A 1 97 ? -2.401 -2.419 -8.006 1.00 96.00 97 LYS A N 1
ATOM 779 C CA . LYS A 1 97 ? -3.742 -2.299 -8.611 1.00 96.00 97 LYS A CA 1
ATOM 780 C C . LYS A 1 97 ? -4.042 -3.427 -9.597 1.00 96.00 97 LYS A C 1
ATOM 782 O O . LYS A 1 97 ? -5.155 -3.941 -9.628 1.00 96.00 97 LYS A O 1
ATOM 787 N N . PHE A 1 98 ? -3.063 -3.805 -10.414 1.00 97.31 98 PHE A N 1
ATOM 788 C CA . PHE A 1 98 ? -3.210 -4.916 -11.346 1.00 97.31 98 PHE A CA 1
ATOM 789 C C . PHE A 1 98 ? -3.447 -6.243 -10.611 1.00 97.31 98 PHE A C 1
ATOM 791 O O . PHE A 1 98 ? -4.370 -6.976 -10.957 1.00 97.31 98 PHE A O 1
ATOM 798 N N . LEU A 1 99 ? -2.662 -6.519 -9.566 1.00 97.00 99 LEU A N 1
ATOM 799 C CA . LEU A 1 99 ? -2.833 -7.705 -8.729 1.00 97.00 99 LEU A CA 1
ATOM 800 C C . LEU A 1 99 ? -4.170 -7.689 -7.981 1.00 97.00 99 LEU A C 1
ATOM 802 O O . LEU A 1 99 ? -4.842 -8.717 -7.949 1.00 97.00 99 LEU A O 1
ATOM 806 N N . ASP A 1 100 ? -4.596 -6.540 -7.446 1.00 96.12 100 ASP A N 1
ATOM 807 C CA . ASP A 1 100 ? -5.905 -6.407 -6.795 1.00 96.12 100 ASP A CA 1
ATOM 808 C C . ASP A 1 100 ? -7.035 -6.795 -7.751 1.00 96.12 100 ASP A C 1
ATOM 810 O O . ASP A 1 100 ? -7.886 -7.593 -7.386 1.00 96.12 100 ASP A O 1
ATOM 814 N N . ASN A 1 101 ? -6.995 -6.350 -9.010 1.00 96.81 101 ASN A N 1
ATOM 815 C CA . ASN A 1 101 ? -8.005 -6.725 -10.006 1.00 96.81 101 ASN A CA 1
ATOM 816 C C . ASN A 1 101 ? -8.055 -8.237 -10.284 1.00 96.81 101 ASN A C 1
ATOM 818 O O . ASN A 1 101 ? -9.124 -8.769 -10.579 1.00 96.81 101 ASN A O 1
ATOM 822 N N . ILE A 1 102 ? -6.919 -8.936 -10.197 1.00 96.50 102 ILE A N 1
ATOM 823 C CA . ILE A 1 102 ? -6.855 -10.396 -10.366 1.00 96.50 102 ILE A CA 1
ATOM 824 C C . ILE A 1 102 ? -7.398 -11.114 -9.127 1.00 96.50 102 ILE A C 1
ATOM 826 O O . ILE A 1 102 ? -8.095 -12.120 -9.246 1.00 96.50 102 ILE A O 1
ATOM 830 N N . LEU A 1 103 ? -7.072 -10.613 -7.935 1.00 96.25 103 LEU A N 1
ATOM 831 C CA . LEU A 1 103 ? -7.425 -11.243 -6.664 1.00 96.25 103 LEU A CA 1
ATOM 832 C C . LEU A 1 103 ? -8.853 -10.910 -6.211 1.00 96.25 103 LEU A C 1
ATOM 834 O O . LEU A 1 103 ? -9.478 -11.715 -5.517 1.00 96.25 103 LEU A O 1
ATOM 838 N N . ARG A 1 104 ? -9.396 -9.758 -6.620 1.00 95.56 104 ARG A N 1
ATOM 839 C CA . ARG A 1 104 ? -10.706 -9.250 -6.194 1.00 95.56 104 ARG A CA 1
ATOM 840 C C . ARG A 1 104 ? -11.845 -10.244 -6.429 1.00 95.56 104 ARG A C 1
ATOM 842 O O . ARG A 1 104 ? -12.594 -10.460 -5.481 1.00 95.56 104 ARG A O 1
ATOM 849 N N . PRO A 1 105 ? -11.968 -10.919 -7.590 1.00 97.06 105 PRO A N 1
ATOM 850 C CA . PRO A 1 105 ? -13.027 -11.907 -7.789 1.00 97.06 105 PRO A CA 1
ATOM 851 C C . PRO A 1 105 ? -12.951 -13.084 -6.808 1.00 97.06 105 PRO A C 1
ATOM 853 O O . PRO A 1 105 ? -13.981 -13.601 -6.382 1.00 97.06 105 PRO A O 1
ATOM 856 N N . ILE A 1 106 ? -11.741 -13.500 -6.417 1.00 96.19 106 ILE A N 1
ATOM 857 C CA . ILE A 1 106 ? -11.544 -14.582 -5.442 1.00 96.19 106 ILE A CA 1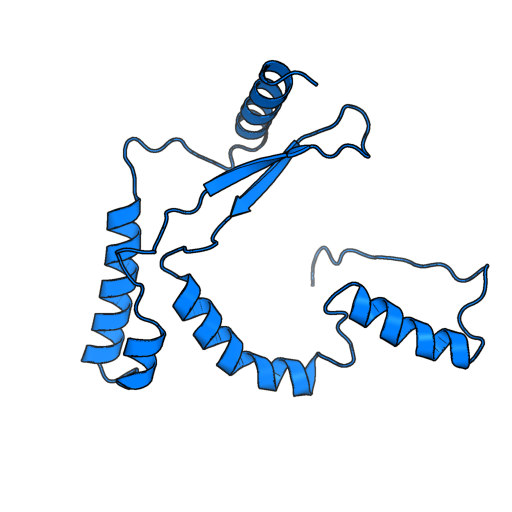
ATOM 858 C C . ILE A 1 106 ? -11.979 -14.108 -4.056 1.00 96.19 106 ILE A C 1
ATOM 860 O O . ILE A 1 106 ? -12.723 -14.808 -3.371 1.00 96.19 106 ILE A O 1
ATOM 864 N N . PHE A 1 107 ? -11.554 -12.905 -3.664 1.00 94.50 107 PHE A N 1
ATOM 865 C CA . PHE A 1 107 ? -11.986 -12.278 -2.418 1.00 94.50 107 PHE A CA 1
ATOM 866 C C . PHE A 1 107 ? -13.514 -12.143 -2.359 1.00 94.50 107 PHE A C 1
ATOM 868 O O . PHE A 1 107 ? -14.130 -12.531 -1.366 1.00 94.50 107 PHE A O 1
ATOM 875 N N . ASP A 1 108 ? -14.129 -11.660 -3.438 1.00 94.06 108 ASP A N 1
ATOM 876 C CA . ASP A 1 108 ? -15.575 -11.477 -3.529 1.00 94.06 108 ASP A CA 1
ATOM 877 C C . ASP A 1 108 ? -16.330 -12.806 -3.415 1.00 94.06 108 ASP A C 1
ATOM 879 O O . ASP A 1 108 ? -17.359 -12.868 -2.749 1.00 94.06 108 ASP A O 1
ATOM 883 N N . ALA A 1 109 ? -15.800 -13.876 -4.011 1.00 95.44 109 ALA A N 1
ATOM 884 C CA . ALA A 1 109 ? -16.427 -15.193 -3.992 1.00 95.44 109 ALA A CA 1
ATOM 885 C C . ALA A 1 109 ? -16.224 -15.975 -2.683 1.00 95.44 109 ALA A C 1
ATOM 887 O O . ALA A 1 109 ? -16.984 -16.907 -2.417 1.00 95.44 109 ALA A O 1
ATOM 888 N N . LYS A 1 110 ? -15.168 -15.685 -1.909 1.00 94.75 110 LYS A N 1
ATOM 889 C CA . LYS A 1 110 ? -14.761 -16.518 -0.759 1.00 94.75 110 LYS A CA 1
ATOM 890 C C . LYS A 1 110 ? -14.781 -15.808 0.585 1.00 94.75 110 LYS A C 1
ATOM 892 O O . LYS A 1 110 ? -15.054 -16.454 1.590 1.00 94.75 110 LYS A O 1
ATOM 897 N N . CYS A 1 111 ? -14.481 -14.515 0.616 1.00 92.75 111 CYS A N 1
ATOM 898 C CA . CYS A 1 111 ? -14.198 -13.801 1.861 1.00 92.75 111 CYS A CA 1
ATOM 899 C C . CYS A 1 111 ? -15.225 -12.711 2.171 1.00 92.75 111 CYS A C 1
ATOM 901 O O . CYS A 1 111 ? -15.419 -12.386 3.343 1.00 92.75 111 CYS A O 1
ATOM 903 N N . LYS A 1 112 ? -15.887 -12.155 1.149 1.00 88.75 112 LYS A N 1
ATOM 904 C CA . LYS A 1 112 ? -16.746 -10.968 1.269 1.00 88.75 112 LYS A CA 1
ATOM 905 C C . LYS A 1 112 ? -17.834 -11.087 2.331 1.00 88.75 112 LYS A C 1
ATOM 907 O O . LYS A 1 112 ? -17.994 -10.165 3.117 1.00 88.75 112 LYS A O 1
ATOM 912 N N . ASP A 1 113 ? -18.503 -12.233 2.421 1.00 87.69 113 ASP A N 1
ATOM 913 C CA . ASP A 1 113 ? -19.597 -12.441 3.385 1.00 87.69 113 ASP A CA 1
ATOM 914 C C . ASP A 1 113 ? -19.131 -12.481 4.851 1.00 87.69 113 ASP A C 1
ATOM 916 O O . ASP A 1 113 ? -19.936 -12.356 5.771 1.00 87.69 113 ASP A O 1
ATOM 920 N N . THR A 1 114 ? -17.826 -12.648 5.076 1.00 88.88 114 THR A N 1
ATOM 921 C CA . THR A 1 114 ? -17.207 -12.704 6.412 1.00 88.88 114 THR A CA 1
ATOM 922 C C . THR A 1 114 ? -16.306 -11.505 6.699 1.00 88.88 114 THR A C 1
ATOM 924 O O . THR A 1 114 ? -15.766 -11.389 7.797 1.00 88.88 114 THR A O 1
ATOM 927 N N . THR A 1 115 ? -16.139 -10.604 5.727 1.00 91.12 115 THR A N 1
ATOM 928 C CA . THR A 1 115 ? -15.193 -9.492 5.803 1.00 91.12 115 THR A CA 1
ATOM 929 C C . THR A 1 115 ? -15.930 -8.161 5.807 1.00 91.12 115 THR A C 1
ATOM 931 O O . THR A 1 115 ? -16.675 -7.840 4.885 1.00 91.12 115 THR A O 1
ATOM 934 N N . ILE A 1 116 ? -15.656 -7.343 6.819 1.00 91.56 116 ILE A N 1
ATOM 935 C CA . ILE A 1 116 ? -16.065 -5.938 6.851 1.00 91.56 116 ILE A CA 1
ATOM 936 C C . ILE A 1 116 ? -14.992 -5.114 6.134 1.00 91.56 116 ILE A C 1
ATOM 938 O O . ILE A 1 116 ? -13.822 -5.168 6.505 1.00 91.56 116 ILE A O 1
ATOM 942 N N . ILE A 1 117 ? -15.386 -4.377 5.095 1.00 88.94 117 ILE A N 1
ATOM 943 C CA . ILE A 1 117 ? -14.465 -3.662 4.194 1.00 88.94 117 ILE A CA 1
ATOM 944 C C . ILE A 1 117 ? -14.169 -2.252 4.723 1.00 88.94 117 ILE A C 1
ATOM 946 O O . ILE A 1 117 ? -13.033 -1.789 4.697 1.00 88.94 117 ILE A O 1
ATOM 950 N N . ASP A 1 118 ? -15.201 -1.575 5.217 1.00 91.25 118 ASP A N 1
ATOM 951 C CA . ASP A 1 118 ? -15.145 -0.216 5.754 1.00 91.25 118 ASP A CA 1
ATOM 952 C C . ASP A 1 118 ? -16.290 0.056 6.752 1.00 91.25 118 ASP A C 1
ATOM 954 O O . ASP A 1 118 ? -17.137 -0.802 7.027 1.00 91.25 118 ASP A O 1
ATOM 958 N N . GLY A 1 119 ? -16.338 1.276 7.294 1.00 91.06 119 GLY A N 1
ATOM 959 C CA . GLY A 1 119 ? -17.384 1.684 8.231 1.00 91.06 119 GLY A CA 1
ATOM 960 C C . GLY A 1 119 ? -18.798 1.631 7.641 1.00 91.06 119 GLY A C 1
ATOM 961 O O . GLY A 1 119 ? -19.726 1.224 8.333 1.00 91.06 119 GLY A O 1
ATOM 962 N N . ALA A 1 120 ? -18.985 1.975 6.366 1.00 92.44 120 ALA A N 1
ATOM 963 C CA . ALA A 1 120 ? -20.302 1.927 5.731 1.00 92.44 120 ALA A CA 1
ATOM 964 C C . ALA A 1 120 ? -20.792 0.478 5.564 1.00 92.44 120 ALA A C 1
ATOM 966 O O . ALA A 1 120 ? -21.960 0.174 5.832 1.00 92.44 120 ALA A O 1
ATOM 967 N N . SER A 1 121 ? -19.888 -0.434 5.198 1.00 91.38 121 SER A N 1
ATOM 968 C CA . SER A 1 121 ? -20.152 -1.870 5.131 1.00 91.38 121 SER A CA 1
ATOM 969 C C . SER A 1 121 ? -20.510 -2.427 6.509 1.00 91.38 121 SER A C 1
ATOM 971 O O . SER A 1 121 ? -21.497 -3.149 6.630 1.00 91.38 121 SER A O 1
ATOM 973 N N . LEU A 1 122 ? -19.816 -1.996 7.571 1.00 92.62 122 LEU A N 1
ATOM 974 C CA . LEU A 1 122 ? -20.132 -2.396 8.941 1.00 92.62 122 LEU A CA 1
ATOM 975 C C . LEU A 1 122 ? -21.554 -1.986 9.330 1.00 92.62 122 LEU A C 1
ATOM 977 O O . LEU A 1 122 ? -22.327 -2.812 9.808 1.00 92.62 122 LEU A O 1
ATOM 981 N N . ILE A 1 123 ? -21.922 -0.723 9.102 1.00 92.88 123 ILE A N 1
ATOM 982 C CA . ILE A 1 123 ? -23.266 -0.219 9.421 1.00 92.88 123 ILE A CA 1
ATOM 983 C C . ILE A 1 123 ? -24.343 -0.964 8.621 1.00 92.88 123 ILE A C 1
ATOM 985 O O . ILE A 1 123 ? -25.406 -1.296 9.158 1.00 92.88 123 ILE A O 1
ATOM 989 N N . THR A 1 124 ? -24.061 -1.277 7.356 1.00 91.56 124 THR A N 1
ATOM 990 C CA . THR A 1 124 ? -24.959 -2.059 6.497 1.00 91.56 124 THR A CA 1
ATOM 991 C C . THR A 1 124 ? -25.176 -3.467 7.053 1.00 91.56 124 THR A C 1
ATOM 993 O O . THR A 1 124 ? -26.321 -3.914 7.162 1.00 91.56 124 THR A O 1
ATOM 996 N N . GLU A 1 125 ? -24.109 -4.147 7.476 1.00 90.56 125 GLU A N 1
ATOM 997 C CA . GLU A 1 125 ? -24.201 -5.478 8.077 1.00 90.56 125 GLU A CA 1
ATOM 998 C C . GLU A 1 125 ? -24.925 -5.453 9.428 1.00 90.56 125 GLU A C 1
ATOM 1000 O O . GLU A 1 125 ? -25.862 -6.225 9.641 1.00 90.56 125 GLU A O 1
ATOM 1005 N N . LEU A 1 126 ? -24.595 -4.511 10.317 1.00 92.12 126 LEU A N 1
ATOM 1006 C CA . LEU A 1 126 ? -25.247 -4.371 11.625 1.00 92.12 126 LEU A CA 1
ATOM 1007 C C . LEU A 1 126 ? -26.743 -4.063 11.514 1.00 92.12 126 LEU A C 1
ATOM 1009 O O . LEU A 1 126 ? -27.542 -4.545 12.322 1.00 92.12 126 LEU A O 1
ATOM 1013 N N . SER A 1 127 ? -27.153 -3.342 10.472 1.00 92.50 127 SER A N 1
ATOM 1014 C CA . SER A 1 127 ? -28.567 -3.075 10.199 1.00 92.50 127 SER A CA 1
ATOM 1015 C C . SER A 1 127 ? -29.376 -4.360 9.981 1.00 92.50 127 SER A C 1
ATOM 1017 O O . SER A 1 127 ? -30.562 -4.398 10.318 1.00 92.50 127 SER A O 1
ATOM 1019 N N . LYS A 1 128 ? -28.762 -5.441 9.475 1.00 92.31 128 LYS A N 1
ATOM 1020 C CA . LYS A 1 128 ? -29.426 -6.750 9.333 1.00 92.31 128 LYS A CA 1
ATOM 1021 C C . LYS A 1 128 ? -29.746 -7.369 10.695 1.00 92.31 128 LYS A C 1
ATOM 1023 O O . LYS A 1 128 ? -30.821 -7.940 10.866 1.00 92.31 128 LYS A O 1
ATOM 1028 N N . TYR A 1 129 ? -28.846 -7.230 11.667 1.00 91.88 129 TYR A N 1
ATOM 1029 C CA . TYR A 1 129 ? -29.047 -7.707 13.040 1.00 91.88 129 TYR A CA 1
ATOM 1030 C C . TYR A 1 129 ? -30.071 -6.855 13.786 1.00 91.88 129 TYR A C 1
ATOM 1032 O O . TYR A 1 129 ? -30.929 -7.397 14.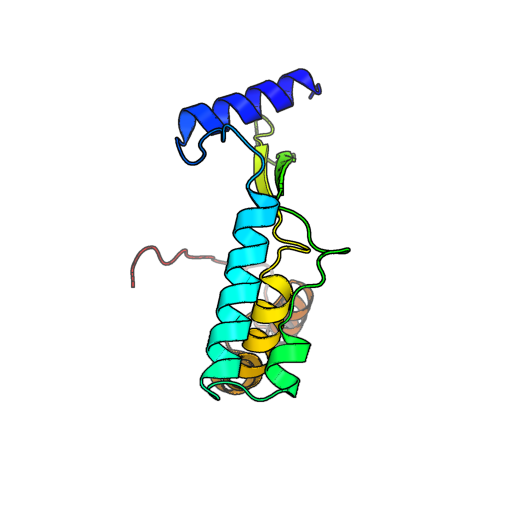481 1.00 91.88 129 TYR A O 1
ATOM 1040 N N . ASN A 1 130 ? -30.041 -5.536 13.577 1.00 93.88 130 ASN A N 1
ATOM 1041 C CA . ASN A 1 130 ? -31.029 -4.624 14.144 1.00 93.88 130 ASN A CA 1
ATOM 1042 C C . ASN A 1 130 ? -32.455 -4.955 13.671 1.00 93.88 130 ASN A C 1
ATOM 1044 O O . ASN A 1 130 ? -33.354 -5.119 14.489 1.00 93.88 130 ASN A O 1
ATOM 1048 N N . LYS A 1 131 ? -32.654 -5.169 12.360 1.00 94.81 131 LYS A N 1
ATOM 1049 C CA . LYS A 1 131 ? -33.956 -5.577 11.790 1.00 94.81 131 LYS A CA 1
ATOM 1050 C C . LYS A 1 131 ? -34.478 -6.906 12.347 1.00 94.81 131 LYS A C 1
ATOM 1052 O O . LYS A 1 131 ? -35.683 -7.119 12.376 1.00 94.81 131 LYS A O 1
ATOM 1057 N N . LYS A 1 132 ? -33.582 -7.792 12.791 1.00 95.19 132 LYS A N 1
ATOM 1058 C CA . LYS A 1 132 ? -33.920 -9.072 13.433 1.00 95.19 132 LYS A CA 1
ATOM 1059 C C . LYS A 1 132 ? -34.114 -8.958 14.954 1.00 95.19 132 LYS A C 1
ATOM 1061 O O . LYS A 1 132 ? -34.324 -9.975 15.604 1.00 95.19 132 LYS A O 1
ATOM 1066 N N . GLY A 1 133 ? -34.001 -7.761 15.540 1.00 94.06 133 GLY A N 1
ATOM 1067 C CA . GLY A 1 133 ? -34.077 -7.553 16.992 1.00 94.06 133 GLY A CA 1
ATOM 1068 C C . GLY A 1 133 ? -32.888 -8.131 17.776 1.00 94.06 133 GLY A C 1
ATOM 1069 O O . GLY A 1 133 ? -32.983 -8.330 18.987 1.00 94.06 133 GLY A O 1
ATOM 1070 N N . LEU A 1 134 ? -31.775 -8.425 17.094 1.00 92.38 134 LEU A N 1
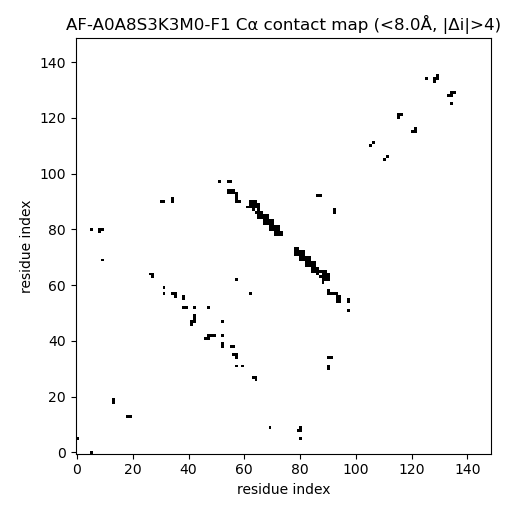ATOM 1071 C CA . LEU A 1 134 ? -30.573 -9.031 17.683 1.00 92.38 134 LEU A CA 1
ATOM 1072 C C . LEU A 1 134 ? -29.561 -7.991 18.185 1.00 92.38 134 LEU A C 1
ATOM 1074 O O . LEU A 1 134 ? -28.673 -8.330 18.964 1.00 92.38 134 LEU A O 1
ATOM 1078 N N . LEU A 1 135 ? -29.697 -6.733 17.759 1.00 93.69 135 LEU A N 1
ATOM 1079 C CA . LEU A 1 135 ? -28.867 -5.622 18.216 1.00 93.69 135 LEU A CA 1
ATOM 1080 C C . LEU A 1 135 ? -29.599 -4.863 19.332 1.00 93.69 135 LEU A C 1
ATOM 1082 O O . LEU A 1 135 ? -30.468 -4.037 19.067 1.00 93.69 135 LEU A O 1
ATOM 1086 N N . LYS A 1 136 ? -29.286 -5.184 20.588 1.00 92.31 136 LYS A N 1
ATOM 1087 C CA . LYS A 1 136 ? -29.880 -4.575 21.786 1.00 92.31 136 LYS A CA 1
ATOM 1088 C C . LYS A 1 136 ? -28.924 -3.534 22.378 1.00 92.31 136 LYS A C 1
ATOM 1090 O O . LYS A 1 136 ? -27.721 -3.629 22.153 1.00 92.31 136 LYS A O 1
ATOM 1095 N N . PRO A 1 137 ? -29.405 -2.602 23.221 1.00 91.38 137 PRO A N 1
ATOM 1096 C CA . PRO A 1 137 ? -28.523 -1.704 23.976 1.00 91.38 137 PRO A CA 1
ATOM 1097 C C . PRO A 1 137 ? -27.497 -2.436 24.855 1.00 91.38 137 PRO A C 1
ATOM 1099 O O . PRO A 1 137 ? -26.455 -1.886 25.183 1.00 91.38 137 PRO A O 1
ATOM 1102 N N . THR A 1 138 ? -27.786 -3.687 25.226 1.00 93.31 138 THR A N 1
ATOM 1103 C CA . THR A 1 138 ? -26.897 -4.567 25.994 1.00 93.31 138 THR A CA 1
ATOM 1104 C C . THR A 1 138 ? -25.971 -5.420 25.122 1.00 93.31 138 THR A C 1
ATOM 1106 O O . THR A 1 138 ? -25.213 -6.230 25.654 1.00 93.31 138 THR A O 1
ATOM 1109 N N . THR A 1 139 ? -26.039 -5.298 23.792 1.00 91.50 139 THR A N 1
ATOM 1110 C CA . THR A 1 139 ? -25.169 -6.047 22.881 1.00 91.50 139 THR A CA 1
ATOM 1111 C C . THR A 1 139 ? -23.735 -5.537 23.003 1.00 91.50 139 THR A C 1
ATOM 1113 O O . THR A 1 139 ? -23.456 -4.360 22.783 1.00 91.50 139 THR A O 1
ATOM 1116 N N . LEU A 1 140 ? -22.820 -6.450 23.324 1.00 92.12 140 LEU A N 1
ATOM 1117 C CA . LEU A 1 140 ? -21.392 -6.173 23.425 1.00 92.12 140 LEU A CA 1
ATOM 1118 C C . LEU A 1 140 ? -20.710 -6.381 22.072 1.00 92.12 140 LEU A C 1
ATOM 1120 O O . LEU A 1 140 ? -20.908 -7.402 21.415 1.00 92.12 140 LEU A O 1
ATOM 1124 N N . PHE A 1 141 ? -19.869 -5.423 21.693 1.00 89.62 141 PHE A N 1
ATOM 1125 C CA . PHE A 1 141 ? -18.948 -5.554 20.571 1.00 89.62 141 PHE A CA 1
ATOM 1126 C C . PHE A 1 141 ? -17.583 -5.948 21.117 1.00 89.62 141 PHE A C 1
ATOM 1128 O O . PHE A 1 141 ? -16.984 -5.209 21.898 1.00 89.62 141 PHE A O 1
ATOM 1135 N N . CYS A 1 142 ? -17.098 -7.115 20.709 1.00 89.88 142 CYS A N 1
ATOM 1136 C CA . CYS A 1 142 ? -15.797 -7.623 21.115 1.00 89.88 142 CYS A CA 1
ATOM 1137 C C . CYS A 1 142 ? -14.889 -7.722 19.892 1.00 89.88 142 CYS A C 1
ATOM 1139 O O . CYS A 1 142 ? -15.308 -8.186 18.833 1.00 89.88 142 CYS A O 1
ATOM 1141 N N . THR A 1 143 ? -13.639 -7.307 20.054 1.00 87.69 143 THR A N 1
ATOM 1142 C CA . THR A 1 143 ? -12.580 -7.483 19.061 1.00 87.69 143 THR A CA 1
ATOM 1143 C C . THR A 1 143 ? -11.493 -8.344 19.676 1.00 87.69 143 THR A C 1
ATOM 1145 O O . THR A 1 143 ? -11.096 -8.106 20.818 1.00 87.69 143 THR A O 1
ATOM 1148 N N . PHE A 1 144 ? -10.998 -9.320 18.925 1.00 89.19 144 PHE A N 1
ATOM 1149 C CA . PHE A 1 144 ? -9.902 -10.180 19.353 1.00 89.19 144 PHE A CA 1
ATOM 1150 C C . PHE A 1 144 ? -8.822 -10.147 18.279 1.00 89.19 144 PHE A C 1
ATOM 1152 O O . PHE A 1 144 ? -9.111 -10.393 17.109 1.00 89.19 144 PHE A O 1
ATOM 1159 N N . ASP A 1 145 ? -7.590 -9.854 18.682 1.00 87.44 145 ASP A N 1
ATOM 1160 C CA . ASP A 1 145 ? -6.439 -9.916 17.787 1.00 87.44 145 ASP A CA 1
ATOM 1161 C C . ASP A 1 145 ? -5.895 -11.346 17.773 1.00 87.44 145 ASP A C 1
ATOM 1163 O O . ASP A 1 145 ? -5.473 -11.874 18.807 1.00 87.44 145 ASP A O 1
ATOM 1167 N N . ILE A 1 146 ? -5.879 -11.976 16.599 1.00 83.19 146 ILE A N 1
ATOM 1168 C CA . ILE A 1 146 ? -5.230 -13.277 16.416 1.00 83.19 146 ILE A CA 1
ATOM 1169 C C . ILE A 1 146 ? -3.721 -13.033 16.373 1.00 83.19 146 ILE A C 1
ATOM 1171 O O . ILE A 1 146 ? -3.213 -12.415 15.441 1.00 83.19 146 ILE A O 1
ATOM 1175 N N . ARG A 1 147 ? -3.001 -13.485 17.407 1.00 83.00 147 ARG A N 1
ATOM 1176 C CA . ARG A 1 147 ? -1.549 -13.258 17.526 1.00 83.00 147 ARG A CA 1
ATOM 1177 C C . ARG A 1 147 ? -0.699 -14.333 16.854 1.00 83.00 147 ARG A C 1
ATOM 1179 O O . ARG A 1 147 ? 0.424 -14.028 16.484 1.00 83.00 147 ARG A O 1
ATOM 1186 N N . ASN A 1 148 ? -1.227 -15.548 16.705 1.00 72.56 148 ASN A N 1
ATOM 1187 C CA . ASN A 1 148 ? -0.611 -16.683 16.012 1.00 72.56 148 ASN A CA 1
ATOM 1188 C C . ASN A 1 148 ? -1.731 -17.565 15.428 1.00 72.56 148 ASN A C 1
ATOM 1190 O O . ASN A 1 148 ? -2.777 -17.695 16.071 1.00 72.56 148 ASN A O 1
ATOM 1194 N N . LEU A 1 149 ? -1.512 -18.132 14.238 1.00 51.97 149 LEU A N 1
ATOM 1195 C CA . LEU A 1 149 ? -2.391 -19.103 13.567 1.00 51.97 149 LEU A CA 1
ATOM 1196 C C . LEU A 1 149 ? -1.818 -20.517 13.683 1.00 51.97 149 LEU A C 1
ATOM 1198 O O . LEU A 1 149 ? -0.572 -20.634 13.629 1.00 51.97 149 LEU A O 1
#

Secondary structure (DSSP, 8-state):
--HHHHHHHHHHHHHHH------SS--HHHHHHHHHHHHHHHHHTTSS-HHHHHHH---TTT----EEEEEE-TTSTT--EEEEEE-TT-TTHHHHHHHHHHHHHHHHHHTGGG---SHHHHHHHHHHHHHTT---TTPPP--------

pLDDT: mean 92.72, std 5.59, range [51.97, 98.69]

Foldseek 3Di:
DDPVLQVVLVVVVCVVPVPDDDDPDDCQVVQLVVLLVVLVVCVVVVVDDPVLSVQLAQDPVQADDWDWDWDFPPVDPPRHTDIDTDCVRHSRPSVVVSVCVVCVVVCVVPPVVPDQPDPVSVVVVVVVCVVVVNDDPPDDDDDDDDPDD

Nearest PDB structures (foldseek):
  5knb-assembly1_G  TM=1.929E-01  e=1.304E+00  Enterococcus hirae ATCC 9790
  5knd-assembly1_G  TM=1.763E-01  e=1.304E+00  Enterococcus hirae ATCC 9790
  3vr4-assembly1_G  TM=1.782E-01  e=2.323E+00  Enterococcus hirae
  6mum-assembly1_A  TM=1.616E-01  e=9.519E+00  Mus musculus

Organism: NCBI:txid392030

Sequence (149 aa):
GSAVEFEQKATKFFSDTNAFIELSCNPFNEILDKVIQLLNTLRGKDLIRKWQYEQMMPDRTTCELAHLYFNPKTHKDGIPVRPIESTIHASTTKISKFLDNILRPIFDAKCKDTTIIDGASLITELSKYNKKGLLKPTTLFCTFDIRNL

Mean predicted aligned error: 6.02 Å

Solvent-accessible surface area (backbone atoms only — not comparable to full-atom values): 9231 Å² total; per-residue (Å²): 134,56,72,69,58,52,51,53,51,51,55,48,50,48,72,76,61,69,81,71,79,89,69,100,64,86,59,50,64,61,57,42,48,52,53,52,50,49,50,50,51,36,45,77,69,66,76,43,54,70,69,58,47,63,62,30,55,62,53,83,89,69,45,41,63,67,44,79,47,71,48,74,37,79,92,41,87,88,46,46,73,40,84,42,80,43,53,73,48,20,53,57,45,40,42,53,53,54,50,45,66,67,46,43,63,55,41,61,75,73,42,45,96,82,51,75,84,46,71,69,52,43,54,56,56,51,48,56,37,41,77,70,70,67,60,48,96,82,58,80,88,84,86,82,84,83,88,75,135